Protein AF-A0A084SFR0-F1 (afdb_monomer_lite)

Organism: NCBI:txid1406225

Secondary structure (DSSP, 8-state):
-EEEEEEEEEEEETTEEEEEEEEEEEEE--SSS-B-EEEEEEE-TT--EEE-SEEE-SS-B-TT-EEEEEEEEEEEGGGSSEEEEEEEEESS-SS--EEEEEEEE-

pLDDT: mean 91.6, std 6.29, range [61.44, 97.5]

Foldseek 3Di:
DKDKDKAFDPDDDPNFGKIKMKMKDKDFAQDQAFWFWPFKWKAAPVRDTWTFPDKGDPDTAHHRGIGIIMTMTMDGPVRQFAWTKMWTDTPPDDPDIDIHTGRGDD

Sequence (106 aa):
TALSYRSDTTRVEGGRKVVRLMVTQQLQNNGSTPWTAGGAVLVGPKGEEWKALGVWTQEPIAPGKERGVGMEVEMPEEAARGTFTLKLWSQEEKGGAEFFDGVSFP

Radius of gyration: 14.22 Å; chains: 1; bounding box: 32×29×43 Å

Structure (mmCIF, N/CA/C/O backbone):
data_AF-A0A084SFR0-F1
#
_entry.id   AF-A0A084SFR0-F1
#
loop_
_atom_site.group_PDB
_atom_site.id
_atom_site.type_symbol
_atom_site.label_atom_id
_atom_site.label_alt_id
_atom_site.label_comp_id
_atom_site.label_asym_id
_atom_site.label_entity_id
_atom_site.label_seq_id
_atom_site.pdbx_PDB_ins_code
_atom_site.Cartn_x
_atom_site.Cartn_y
_atom_site.Cartn_z
_atom_site.occupancy
_atom_site.B_iso_or_equiv
_atom_site.auth_seq_id
_atom_site.auth_comp_id
_atom_site.auth_asym_id
_atom_site.auth_atom_id
_atom_site.pdbx_PDB_model_num
ATOM 1 N N . THR A 1 1 ? 0.022 -7.312 8.808 1.00 84.19 1 THR A N 1
ATOM 2 C CA . THR A 1 1 ? 0.698 -8.164 7.800 1.00 84.19 1 THR A CA 1
ATOM 3 C C . THR A 1 1 ? 0.303 -7.729 6.407 1.00 84.19 1 THR A C 1
ATOM 5 O O . THR A 1 1 ? -0.854 -7.354 6.227 1.00 84.19 1 THR A O 1
ATOM 8 N N . ALA A 1 2 ? 1.229 -7.790 5.447 1.00 87.06 2 ALA A N 1
ATOM 9 C CA . ALA A 1 2 ? 0.971 -7.486 4.041 1.00 87.06 2 ALA A CA 1
ATOM 10 C C . ALA A 1 2 ? 0.763 -8.762 3.206 1.00 87.06 2 ALA A C 1
ATOM 12 O O . ALA A 1 2 ? 1.452 -9.760 3.409 1.00 87.06 2 ALA A O 1
ATOM 13 N N . LEU A 1 3 ? -0.158 -8.701 2.245 1.00 88.88 3 LEU A N 1
ATOM 14 C CA . LEU A 1 3 ? -0.260 -9.624 1.114 1.00 88.88 3 LEU A CA 1
ATOM 15 C C . LEU A 1 3 ? 0.080 -8.858 -0.162 1.00 88.88 3 LEU A C 1
ATOM 17 O O . LEU A 1 3 ? -0.441 -7.762 -0.369 1.00 88.88 3 LEU A O 1
ATOM 21 N N . SER A 1 4 ? 0.926 -9.427 -1.012 1.00 85.94 4 SER A N 1
ATOM 22 C CA . SER A 1 4 ? 1.409 -8.800 -2.241 1.00 85.94 4 SER A CA 1
ATOM 23 C C . SER A 1 4 ? 1.142 -9.687 -3.456 1.00 85.94 4 SER A C 1
ATOM 25 O O . SER A 1 4 ? 1.260 -10.912 -3.403 1.00 85.94 4 SER A O 1
ATOM 27 N N . TYR A 1 5 ? 0.768 -9.060 -4.567 1.00 84.50 5 TYR A N 1
ATOM 28 C CA . TYR A 1 5 ? 0.497 -9.726 -5.837 1.00 84.50 5 TYR A CA 1
ATOM 29 C C . TYR A 1 5 ? 1.042 -8.901 -7.003 1.00 84.50 5 TYR A C 1
ATOM 31 O O . TYR A 1 5 ? 0.995 -7.672 -6.979 1.00 84.50 5 TYR A O 1
ATOM 39 N N . ARG A 1 6 ? 1.530 -9.582 -8.043 1.00 86.94 6 ARG A N 1
ATOM 40 C CA . ARG A 1 6 ? 1.935 -8.973 -9.313 1.00 86.94 6 ARG A CA 1
ATOM 41 C C . ARG A 1 6 ? 1.103 -9.555 -10.448 1.00 86.94 6 ARG A C 1
ATOM 43 O O . ARG A 1 6 ? 1.050 -10.771 -10.601 1.00 86.94 6 ARG A O 1
ATOM 50 N N . SER A 1 7 ? 0.551 -8.678 -11.278 1.00 87.44 7 SER A N 1
ATOM 51 C CA . SER A 1 7 ? -0.076 -9.010 -12.555 1.00 87.44 7 SER A CA 1
ATOM 52 C C . SER A 1 7 ? 0.725 -8.441 -13.713 1.00 87.44 7 SER A C 1
ATOM 54 O O . SER A 1 7 ? 1.166 -7.289 -13.671 1.00 87.44 7 SER A O 1
ATOM 56 N N . ASP A 1 8 ? 0.816 -9.210 -14.792 1.00 86.50 8 ASP A N 1
ATOM 57 C CA . ASP A 1 8 ? 1.197 -8.660 -16.086 1.00 86.50 8 ASP A CA 1
ATOM 58 C C . ASP A 1 8 ? 0.131 -7.685 -16.593 1.00 86.50 8 ASP A C 1
ATOM 60 O O . ASP A 1 8 ? -1.061 -7.817 -16.295 1.00 86.50 8 ASP A O 1
ATOM 64 N N . THR A 1 9 ? 0.576 -6.707 -17.378 1.00 79.56 9 THR A N 1
ATOM 65 C CA . THR A 1 9 ? -0.295 -5.825 -18.155 1.00 79.56 9 THR A CA 1
ATOM 66 C C . THR A 1 9 ? 0.146 -5.851 -19.616 1.00 79.56 9 THR A C 1
ATOM 68 O O . THR A 1 9 ? 1.284 -6.202 -19.926 1.00 79.56 9 THR A O 1
ATOM 71 N N . THR A 1 10 ? -0.734 -5.450 -20.533 1.00 84.00 10 THR A N 1
ATOM 72 C CA . THR A 1 10 ? -0.372 -5.238 -21.945 1.00 84.00 10 THR A CA 1
ATOM 73 C C . THR A 1 10 ? 0.285 -3.873 -22.186 1.00 84.00 10 THR A C 1
ATOM 75 O O . THR A 1 10 ? 0.558 -3.517 -23.331 1.00 84.00 10 THR A O 1
ATOM 78 N N . ARG A 1 11 ? 0.494 -3.069 -21.133 1.00 83.69 11 ARG A N 1
ATOM 79 C CA . ARG A 1 11 ? 0.969 -1.688 -21.228 1.00 83.69 11 ARG A CA 1
ATOM 80 C C . ARG A 1 11 ? 2.492 -1.646 -21.354 1.00 83.69 11 ARG A C 1
ATOM 82 O O . ARG A 1 11 ? 3.221 -2.348 -20.654 1.00 83.69 11 ARG A O 1
ATOM 89 N N . VAL A 1 12 ? 2.960 -0.765 -22.235 1.00 85.31 12 VAL A N 1
ATOM 90 C CA . VAL A 1 12 ? 4.378 -0.460 -22.444 1.00 85.31 12 VAL A CA 1
ATOM 91 C C . VAL A 1 12 ? 4.562 1.050 -22.322 1.00 85.31 12 VAL A C 1
ATOM 93 O O . VAL A 1 12 ? 3.827 1.813 -22.945 1.00 85.31 12 VAL A O 1
ATOM 96 N N . GLU A 1 13 ? 5.539 1.488 -21.533 1.00 83.94 13 GLU A N 1
ATOM 97 C CA . GLU A 1 13 ? 5.863 2.902 -21.324 1.00 83.94 13 GLU A CA 1
ATOM 98 C C . GLU A 1 13 ? 7.356 3.131 -21.577 1.00 83.94 13 GLU A C 1
ATOM 100 O O . GLU A 1 13 ? 8.200 2.416 -21.043 1.00 83.94 13 GLU A O 1
ATOM 105 N N . GLY A 1 14 ? 7.703 4.074 -22.460 1.00 84.06 14 GLY A N 1
ATOM 106 C CA . GLY A 1 14 ? 9.104 4.328 -22.828 1.00 84.06 14 GLY A CA 1
ATOM 107 C C . GLY A 1 14 ? 9.838 3.101 -23.396 1.00 84.06 14 GLY A C 1
ATOM 108 O O . GLY A 1 14 ? 11.046 2.972 -23.216 1.00 84.06 14 GLY A O 1
ATOM 109 N N . GLY A 1 15 ? 9.108 2.173 -24.030 1.00 87.75 15 GLY A N 1
ATOM 110 C CA . GLY A 1 15 ? 9.645 0.902 -24.533 1.00 87.75 15 GLY A CA 1
ATOM 111 C C . GLY A 1 15 ? 9.807 -0.195 -23.474 1.00 87.75 15 GLY A C 1
ATOM 112 O O . GLY A 1 15 ? 10.346 -1.253 -23.784 1.00 87.75 15 GLY A O 1
ATOM 113 N N . ARG A 1 16 ? 9.345 0.029 -22.239 1.00 88.00 16 ARG A N 1
ATOM 114 C CA . ARG A 1 16 ? 9.463 -0.916 -21.121 1.00 88.00 16 ARG A CA 1
ATOM 115 C C . ARG A 1 16 ? 8.113 -1.506 -20.759 1.00 88.00 16 ARG A C 1
ATOM 117 O O . ARG A 1 16 ? 7.113 -0.790 -20.725 1.00 88.00 16 ARG A O 1
ATOM 124 N N . LYS A 1 17 ? 8.089 -2.806 -20.473 1.00 92.31 17 LYS A N 1
ATOM 125 C CA . LYS A 1 17 ? 6.888 -3.486 -19.987 1.00 92.31 17 LYS A CA 1
ATOM 126 C C . LYS A 1 17 ? 6.525 -2.950 -18.604 1.00 92.31 17 LYS A C 1
ATOM 128 O O . LYS A 1 17 ? 7.380 -2.844 -17.727 1.00 92.31 17 LYS A O 1
ATOM 133 N N . VAL A 1 18 ? 5.250 -2.630 -18.426 1.00 93.69 18 VAL A N 1
ATOM 134 C CA . VAL A 1 18 ? 4.688 -2.199 -17.147 1.00 93.69 18 VAL A CA 1
ATOM 135 C C . VAL A 1 18 ? 3.942 -3.372 -16.525 1.00 93.69 18 VAL A C 1
ATOM 137 O O . VAL A 1 18 ? 3.219 -4.105 -17.204 1.00 93.69 18 VAL A O 1
ATOM 140 N N . VAL A 1 19 ? 4.104 -3.550 -15.222 1.00 94.56 19 VAL A N 1
ATOM 141 C CA . VAL A 1 19 ? 3.336 -4.519 -14.437 1.00 94.56 19 VAL A CA 1
ATOM 142 C C . VAL A 1 19 ? 2.497 -3.792 -13.403 1.00 94.56 19 VAL A C 1
ATOM 144 O O . VAL A 1 19 ? 2.821 -2.673 -12.996 1.00 94.56 19 VAL A O 1
ATOM 147 N N . ARG A 1 20 ? 1.418 -4.442 -12.972 1.00 94.69 20 ARG A N 1
ATOM 148 C CA . ARG A 1 20 ? 0.561 -3.945 -11.903 1.00 94.69 20 ARG A CA 1
ATOM 149 C C . ARG A 1 20 ? 0.839 -4.722 -10.630 1.00 94.69 20 ARG A C 1
ATOM 151 O O . ARG A 1 20 ? 0.787 -5.951 -10.624 1.00 94.69 20 ARG A O 1
ATOM 158 N N . LEU A 1 21 ? 1.123 -3.999 -9.559 1.00 94.81 21 LEU A N 1
ATOM 159 C CA . LEU A 1 21 ? 1.299 -4.543 -8.224 1.00 94.81 21 LEU A CA 1
ATOM 160 C C . LEU A 1 21 ? 0.084 -4.208 -7.372 1.00 94.81 21 LEU A C 1
ATOM 162 O O . LEU A 1 21 ? -0.441 -3.097 -7.439 1.00 94.81 21 LEU A O 1
ATOM 166 N N . MET A 1 22 ? -0.327 -5.167 -6.552 1.00 94.94 22 MET A N 1
ATOM 167 C CA . MET A 1 22 ? -1.363 -4.988 -5.547 1.00 94.94 22 MET A CA 1
ATOM 168 C C . MET A 1 22 ? -0.806 -5.347 -4.174 1.00 94.94 22 MET A C 1
ATOM 170 O O . MET A 1 22 ? -0.154 -6.381 -4.013 1.00 94.94 22 MET A O 1
ATOM 174 N N . VAL A 1 23 ? -1.085 -4.498 -3.187 1.00 95.75 23 VAL A N 1
ATOM 175 C CA . VAL A 1 23 ? -0.756 -4.737 -1.779 1.00 95.75 23 VAL A CA 1
ATOM 176 C C . VAL A 1 23 ? -2.032 -4.654 -0.963 1.00 95.75 23 VAL A C 1
ATOM 178 O O . VAL A 1 23 ? -2.815 -3.725 -1.131 1.00 95.75 23 VAL A O 1
ATOM 181 N N . THR A 1 24 ? -2.238 -5.615 -0.068 1.00 95.94 24 THR A N 1
ATOM 182 C CA . THR A 1 24 ? -3.245 -5.532 0.992 1.00 95.94 24 THR A CA 1
ATOM 183 C C . THR A 1 24 ? -2.544 -5.550 2.339 1.00 95.94 24 THR A C 1
ATOM 185 O O . THR A 1 24 ? -1.962 -6.564 2.716 1.00 95.94 24 THR A O 1
ATOM 188 N N . GLN A 1 25 ? -2.607 -4.443 3.070 1.00 95.94 25 GLN A N 1
ATOM 189 C CA . GLN A 1 25 ? -2.022 -4.307 4.400 1.00 95.94 25 GLN A CA 1
ATOM 190 C C . GLN A 1 25 ? -3.117 -4.397 5.461 1.00 95.94 25 GLN A C 1
ATOM 192 O O . GLN A 1 25 ? -4.051 -3.601 5.449 1.00 95.94 25 GLN A O 1
ATOM 197 N N . GLN A 1 26 ? -3.001 -5.336 6.400 1.00 95.25 26 GLN A N 1
ATOM 198 C CA . GLN A 1 26 ? -3.852 -5.330 7.595 1.00 95.25 26 GLN A CA 1
ATOM 199 C C . GLN A 1 26 ? -3.449 -4.171 8.508 1.00 95.25 26 GLN A C 1
ATOM 201 O O . GLN A 1 26 ? -2.276 -4.058 8.879 1.00 95.25 26 GLN A O 1
ATOM 206 N N . LEU A 1 27 ? -4.417 -3.322 8.839 1.00 94.19 27 LEU A N 1
ATOM 207 C CA . LEU A 1 27 ? -4.251 -2.136 9.664 1.00 94.19 27 LEU A CA 1
ATOM 208 C C . LEU A 1 27 ? -5.236 -2.179 10.831 1.00 94.19 27 LEU A C 1
ATOM 210 O O . LEU A 1 27 ? -6.447 -2.263 10.618 1.00 94.19 27 LEU A O 1
ATOM 214 N N . GLN A 1 28 ? -4.716 -2.076 12.053 1.00 94.88 28 GLN A N 1
ATOM 215 C CA . GLN A 1 28 ? -5.520 -1.844 13.247 1.00 94.88 28 GLN A CA 1
ATOM 216 C C . GLN A 1 28 ? -5.598 -0.345 13.532 1.00 94.88 28 GLN A C 1
ATOM 218 O O . GLN A 1 28 ? -4.573 0.322 13.662 1.00 94.88 28 GLN A O 1
ATOM 223 N N . ASN A 1 29 ? -6.814 0.186 13.650 1.00 94.56 29 ASN A N 1
ATOM 224 C CA . ASN A 1 29 ? -7.008 1.579 14.027 1.00 94.56 29 ASN A CA 1
ATOM 225 C C . ASN A 1 29 ? -6.872 1.740 15.548 1.00 94.56 29 ASN A C 1
ATOM 227 O O . ASN A 1 29 ? -7.791 1.414 16.298 1.00 94.56 29 ASN A O 1
ATOM 231 N N . ASN A 1 30 ? -5.734 2.275 15.989 1.00 93.00 30 ASN A N 1
ATOM 232 C CA . ASN A 1 30 ? -5.460 2.585 17.396 1.00 93.00 30 ASN A CA 1
ATOM 233 C C . ASN A 1 30 ? -5.875 4.014 17.802 1.00 93.00 30 ASN A C 1
ATOM 235 O O . ASN A 1 30 ? -5.657 4.417 18.943 1.00 93.00 30 ASN A O 1
ATOM 239 N N . GLY A 1 31 ? -6.450 4.787 16.876 1.00 91.50 31 GLY A N 1
ATOM 240 C CA . GLY A 1 31 ? -6.955 6.135 17.115 1.00 91.50 31 GLY A CA 1
ATOM 241 C C . GLY A 1 31 ? -8.352 6.162 17.742 1.00 91.50 31 GLY A C 1
ATOM 242 O O . GLY A 1 31 ? -8.946 5.133 18.063 1.00 91.50 31 GLY A O 1
ATOM 243 N N . SER A 1 32 ? -8.893 7.370 17.908 1.00 93.31 32 SER A N 1
ATOM 244 C CA . SER A 1 32 ? -10.208 7.621 18.522 1.00 93.31 32 SER A CA 1
ATOM 245 C C . SER A 1 32 ? -11.331 7.907 17.518 1.00 93.31 32 SER A C 1
ATOM 247 O O . SER A 1 32 ? -12.500 7.941 17.902 1.00 93.31 32 SER A O 1
ATOM 249 N N . THR A 1 33 ? -11.008 8.078 16.236 1.00 93.75 33 THR A N 1
ATOM 250 C CA . THR A 1 33 ? -11.966 8.308 15.144 1.00 93.75 33 THR A CA 1
ATOM 251 C C . THR A 1 33 ? -11.868 7.202 14.099 1.00 93.75 33 THR A C 1
ATOM 253 O O . THR A 1 33 ? -10.825 6.553 14.007 1.00 93.75 33 THR A O 1
ATOM 256 N N . PRO A 1 34 ? -12.915 6.966 13.288 1.00 94.75 34 PRO A N 1
ATOM 257 C CA . PRO A 1 34 ? -12.794 6.107 12.117 1.00 94.75 34 PRO A CA 1
ATOM 258 C C . PRO A 1 34 ? -11.634 6.547 11.213 1.00 94.75 34 PRO A C 1
ATOM 260 O O . PRO A 1 34 ? -11.378 7.742 11.076 1.00 94.75 34 PRO A O 1
ATOM 263 N N . TRP A 1 35 ? -10.940 5.576 10.625 1.00 94.38 35 TRP A N 1
ATOM 264 C CA . TRP A 1 35 ? -9.788 5.793 9.751 1.00 94.38 35 TRP A CA 1
ATOM 265 C C . TRP A 1 35 ? -10.140 5.403 8.318 1.00 94.38 35 TRP A C 1
ATOM 267 O O . TRP A 1 35 ? -10.588 4.275 8.078 1.00 94.38 35 TRP A O 1
ATOM 277 N N . THR A 1 36 ? -9.915 6.303 7.365 1.00 94.00 36 THR A N 1
ATOM 278 C CA . THR A 1 36 ? -10.161 6.054 5.941 1.00 94.00 36 THR A CA 1
ATOM 279 C C . THR A 1 36 ? -8.874 6.243 5.157 1.00 94.00 36 THR A C 1
ATOM 281 O O . THR A 1 36 ? -8.169 7.229 5.354 1.00 94.00 36 THR A O 1
ATOM 284 N N . ALA A 1 37 ? -8.566 5.335 4.228 1.00 94.00 37 ALA A N 1
ATOM 285 C CA . ALA A 1 37 ? -7.378 5.480 3.392 1.00 94.00 37 ALA A CA 1
ATOM 286 C C . ALA A 1 37 ? -7.468 6.751 2.527 1.00 94.00 37 ALA A C 1
ATOM 288 O O . ALA A 1 37 ? -8.425 6.936 1.771 1.00 94.00 37 ALA A O 1
ATOM 289 N N . GLY A 1 3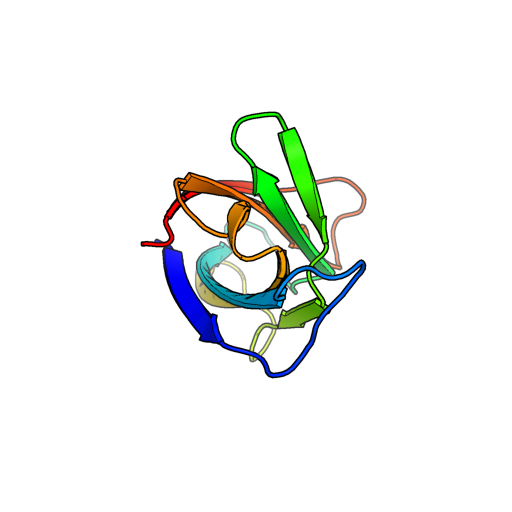8 ? -6.467 7.626 2.640 1.00 93.38 38 GLY A N 1
ATOM 290 C CA . GLY A 1 38 ? -6.345 8.860 1.859 1.00 93.38 38 GLY A CA 1
ATOM 291 C C . GLY A 1 38 ? -5.357 8.757 0.703 1.00 93.38 38 GLY A C 1
ATOM 292 O O . GLY A 1 38 ? -5.518 9.430 -0.314 1.00 93.38 38 GLY A O 1
ATOM 293 N N . GLY A 1 39 ? -4.352 7.893 0.821 1.00 94.56 39 GLY A N 1
ATOM 294 C CA . GLY A 1 39 ? -3.421 7.602 -0.260 1.00 94.56 39 GLY A CA 1
ATOM 295 C C . GLY A 1 39 ? -2.306 6.657 0.163 1.00 94.56 39 GLY A C 1
ATOM 296 O O . GLY A 1 39 ? -2.183 6.301 1.337 1.00 94.56 39 GLY A O 1
ATOM 297 N N . ALA A 1 40 ? -1.522 6.228 -0.826 1.00 96.50 40 ALA A N 1
ATOM 298 C CA . ALA A 1 40 ? -0.373 5.364 -0.620 1.00 96.50 40 ALA A CA 1
ATOM 299 C C . ALA A 1 40 ? 0.752 5.655 -1.613 1.00 96.50 40 ALA A C 1
ATOM 301 O O . ALA A 1 40 ? 0.520 6.105 -2.743 1.00 96.50 40 ALA A O 1
ATOM 302 N N . VAL A 1 41 ? 1.964 5.317 -1.189 1.00 97.00 41 VAL A N 1
ATOM 303 C CA . VAL A 1 41 ? 3.157 5.209 -2.026 1.00 97.00 41 VAL A CA 1
ATOM 304 C C . VAL A 1 41 ? 3.853 3.897 -1.693 1.00 97.00 41 VAL A C 1
ATOM 306 O O . VAL A 1 41 ? 3.980 3.539 -0.521 1.00 97.00 41 VAL A O 1
ATOM 309 N N . LEU A 1 42 ? 4.334 3.202 -2.720 1.00 97.38 42 LEU A N 1
ATOM 310 C CA . LEU A 1 42 ? 5.289 2.119 -2.546 1.00 97.38 42 LEU A CA 1
ATOM 311 C C . LEU A 1 42 ? 6.702 2.688 -2.699 1.00 97.38 42 LEU A C 1
ATOM 313 O O . LEU A 1 42 ? 7.001 3.321 -3.711 1.00 97.38 42 LEU A O 1
ATOM 317 N N . VAL A 1 43 ? 7.541 2.495 -1.684 1.00 97.44 43 VAL A N 1
ATOM 318 C CA . VAL A 1 43 ? 8.901 3.033 -1.613 1.00 97.44 43 VAL A CA 1
ATOM 319 C C . VAL A 1 43 ? 9.900 1.908 -1.865 1.00 97.44 43 VAL A C 1
ATOM 321 O O . VAL A 1 43 ? 9.890 0.888 -1.175 1.00 97.44 43 VAL A O 1
ATOM 324 N N . GLY A 1 44 ? 10.741 2.084 -2.879 1.00 95.50 44 GLY A N 1
ATOM 325 C CA . GLY A 1 44 ? 11.809 1.165 -3.243 1.00 95.50 44 GLY A CA 1
ATOM 326 C C . GLY A 1 44 ? 13.016 1.246 -2.308 1.00 95.50 44 GLY A C 1
ATOM 327 O O . GLY A 1 44 ? 13.162 2.196 -1.535 1.00 95.50 44 GLY A O 1
ATOM 328 N N . PRO A 1 45 ? 13.940 0.278 -2.401 1.00 91.38 45 PRO A N 1
ATOM 329 C CA . PRO A 1 45 ? 15.108 0.199 -1.527 1.00 91.38 45 PRO A CA 1
ATOM 330 C C . PRO A 1 45 ? 16.093 1.368 -1.688 1.00 91.38 45 PRO A C 1
ATOM 332 O O . PRO A 1 45 ? 16.927 1.566 -0.807 1.00 91.38 45 PRO A O 1
ATOM 335 N N . LYS A 1 46 ? 16.030 2.144 -2.783 1.00 91.50 46 LYS A N 1
ATOM 336 C CA . LYS A 1 46 ? 16.843 3.362 -2.958 1.00 91.50 46 LYS A CA 1
ATOM 337 C C . LYS A 1 46 ? 16.032 4.641 -2.728 1.00 91.50 46 LYS A C 1
ATOM 339 O O . LYS A 1 46 ? 16.512 5.727 -3.047 1.00 91.50 46 LYS A O 1
ATOM 344 N N . GLY A 1 47 ? 14.825 4.519 -2.173 1.00 93.19 47 GLY A N 1
ATOM 345 C CA . GLY A 1 47 ? 13.921 5.635 -1.909 1.00 93.19 47 GLY A CA 1
ATOM 346 C C . GLY A 1 47 ? 13.083 6.063 -3.114 1.00 93.19 47 GLY A C 1
ATOM 347 O O . GLY A 1 47 ? 12.478 7.130 -3.068 1.00 93.19 47 GLY A O 1
ATOM 348 N N . GLU A 1 48 ? 13.042 5.275 -4.194 1.00 94.94 48 GLU A N 1
ATOM 349 C CA . GLU A 1 48 ? 12.145 5.554 -5.315 1.00 94.94 48 GLU A CA 1
ATOM 350 C C . GLU A 1 48 ? 10.685 5.450 -4.865 1.00 94.94 48 GLU A C 1
ATOM 352 O O . GLU A 1 48 ? 10.308 4.489 -4.202 1.00 94.94 48 GLU A O 1
ATOM 357 N N . GLU A 1 49 ? 9.851 6.416 -5.239 1.00 96.12 49 GLU A N 1
ATOM 358 C CA . GLU A 1 49 ? 8.443 6.440 -4.849 1.00 96.12 49 GLU A CA 1
ATOM 359 C C . GLU A 1 49 ? 7.540 6.167 -6.056 1.00 96.12 49 GLU A C 1
ATOM 361 O O . GLU A 1 49 ? 7.555 6.910 -7.040 1.00 96.12 49 GLU A O 1
ATOM 366 N N . TRP A 1 50 ? 6.692 5.141 -5.956 1.00 96.56 50 TRP A N 1
ATOM 367 C CA . TRP A 1 50 ? 5.601 4.910 -6.901 1.00 96.56 50 TRP A CA 1
ATOM 368 C C . TRP A 1 50 ? 4.260 5.183 -6.236 1.00 96.56 50 TRP A C 1
ATOM 370 O O . TRP A 1 50 ? 3.832 4.481 -5.315 1.00 96.56 50 TRP A O 1
ATOM 380 N N . LYS A 1 51 ? 3.585 6.227 -6.716 1.00 96.31 51 LYS A N 1
ATOM 381 C CA . LYS A 1 51 ? 2.268 6.620 -6.222 1.00 96.31 51 LYS A CA 1
ATOM 382 C C . LYS A 1 51 ? 1.220 5.587 -6.621 1.00 96.31 51 LYS A C 1
ATOM 384 O O . LYS A 1 51 ? 1.162 5.175 -7.778 1.00 96.31 51 LYS A O 1
ATOM 389 N N . ALA A 1 52 ? 0.362 5.221 -5.674 1.00 95.75 52 ALA A N 1
ATOM 390 C CA . ALA A 1 52 ? -0.749 4.331 -5.957 1.00 95.75 52 ALA A CA 1
ATOM 391 C C . ALA A 1 52 ? -1.704 4.934 -7.006 1.00 95.75 52 ALA A C 1
ATOM 393 O O . ALA A 1 52 ? -2.034 6.122 -6.959 1.00 95.75 52 ALA A O 1
ATOM 394 N N . LEU A 1 53 ? -2.178 4.090 -7.924 1.00 94.31 53 LEU A N 1
ATOM 395 C CA . LEU A 1 53 ? -3.279 4.389 -8.844 1.00 94.31 53 LEU A CA 1
ATOM 396 C C . LEU A 1 53 ? -4.596 4.566 -8.082 1.00 94.31 53 LEU A C 1
ATOM 398 O O . LEU A 1 53 ? -5.439 5.374 -8.460 1.00 94.31 53 LEU A O 1
ATOM 402 N N . GLY A 1 54 ? -4.748 3.815 -6.993 1.00 92.25 54 GLY A N 1
ATOM 403 C CA . GLY A 1 54 ? -5.874 3.897 -6.082 1.00 92.25 54 GLY A CA 1
ATOM 404 C C . GLY A 1 54 ? -5.541 3.239 -4.751 1.00 92.25 54 GLY A C 1
ATOM 405 O O . 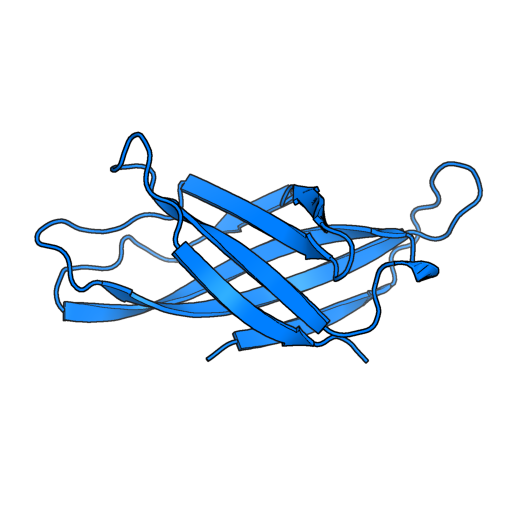GLY A 1 54 ? -4.714 2.327 -4.682 1.00 92.25 54 GLY A O 1
ATOM 406 N N . VAL A 1 55 ? -6.205 3.717 -3.704 1.00 94.38 55 VAL A N 1
ATOM 407 C CA . VAL A 1 55 ? -6.246 3.079 -2.389 1.00 94.38 55 VAL A CA 1
ATOM 408 C C . VAL A 1 55 ? -7.694 2.863 -2.007 1.00 94.38 55 VAL A C 1
ATOM 410 O O . VAL A 1 55 ? -8.546 3.694 -2.326 1.00 94.38 55 VAL A O 1
ATOM 413 N N . TRP A 1 56 ? -7.988 1.758 -1.3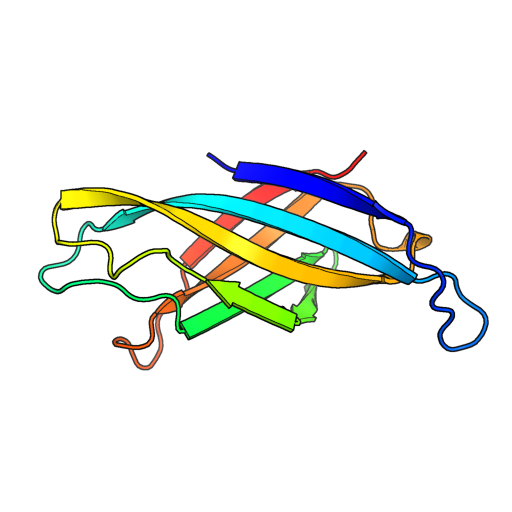38 1.00 90.50 56 TRP A N 1
ATOM 414 C CA . TRP A 1 56 ? -9.349 1.479 -0.915 1.00 90.50 56 TRP A CA 1
ATOM 415 C C . TRP A 1 56 ? -9.409 0.713 0.397 1.00 90.50 56 TRP A C 1
ATOM 417 O O . TRP A 1 56 ? -8.596 -0.160 0.708 1.00 90.50 56 TRP A O 1
ATOM 427 N N . THR A 1 57 ? -10.455 1.031 1.143 1.00 87.31 57 THR A N 1
ATOM 428 C CA . THR A 1 57 ? -10.976 0.281 2.279 1.00 87.31 57 THR A CA 1
ATOM 429 C C . THR A 1 57 ? -12.451 0.024 1.996 1.00 87.31 57 THR A C 1
ATOM 431 O O . THR A 1 57 ? -13.123 0.883 1.432 1.00 87.31 57 THR A O 1
ATOM 434 N N . GLN A 1 58 ? -12.975 -1.154 2.351 1.00 85.94 58 GLN A N 1
ATOM 435 C CA . GLN A 1 58 ? -14.400 -1.455 2.119 1.00 85.94 58 GLN A CA 1
ATOM 436 C C . GLN A 1 58 ? -15.324 -0.455 2.831 1.00 85.94 58 GLN A C 1
ATOM 438 O O . GLN A 1 58 ? -16.384 -0.106 2.329 1.00 85.94 58 GLN A O 1
ATOM 443 N N . GLU A 1 59 ? -14.898 0.000 4.006 1.00 92.38 59 GLU A N 1
ATOM 444 C CA . GLU A 1 59 ? -15.571 0.990 4.844 1.00 92.38 59 GLU A CA 1
ATOM 445 C C . GLU A 1 59 ? -14.524 1.532 5.840 1.00 92.38 59 GLU A C 1
ATOM 447 O O . GLU A 1 59 ? -13.511 0.842 6.055 1.00 92.38 59 GLU A O 1
ATOM 452 N N . PRO A 1 60 ? -14.721 2.725 6.432 1.00 94.81 60 PRO A N 1
ATOM 453 C CA . PRO A 1 60 ? -13.807 3.274 7.432 1.00 94.81 60 PRO A CA 1
ATOM 454 C C . PRO A 1 60 ? -13.523 2.286 8.571 1.00 94.81 60 PRO A C 1
ATOM 456 O O . PRO A 1 60 ? -14.414 1.588 9.056 1.00 94.81 60 PRO A O 1
ATOM 459 N N . ILE A 1 61 ? -12.274 2.224 9.024 1.00 95.81 61 ILE A N 1
ATOM 460 C CA . ILE A 1 61 ? -11.866 1.332 10.111 1.00 95.81 61 ILE A CA 1
ATOM 461 C C . ILE A 1 61 ? -12.225 2.012 11.429 1.00 95.81 61 ILE A C 1
ATOM 463 O O . ILE A 1 61 ? -11.608 3.006 11.797 1.00 95.81 61 ILE A O 1
ATOM 467 N N . ALA A 1 62 ? -13.227 1.508 12.146 1.00 96.50 62 ALA A N 1
ATOM 468 C CA . ALA A 1 62 ? -13.598 2.047 13.455 1.00 96.50 62 ALA A CA 1
ATOM 469 C C . ALA A 1 62 ? -12.467 1.872 14.499 1.00 96.50 62 ALA A C 1
ATOM 471 O O . ALA A 1 62 ? -11.675 0.933 14.377 1.00 96.50 62 ALA A O 1
ATOM 472 N N . PRO A 1 63 ? -12.407 2.717 15.548 1.00 96.38 63 PRO A N 1
ATOM 473 C CA . PRO A 1 63 ? -11.460 2.562 16.654 1.00 96.38 63 PRO A CA 1
ATOM 474 C C . PRO A 1 63 ? -11.414 1.137 17.223 1.00 96.38 63 PRO A C 1
ATOM 476 O O . PRO A 1 63 ? -12.449 0.511 17.466 1.00 96.38 63 PRO A O 1
ATOM 479 N N . GLY A 1 64 ? -10.205 0.612 17.416 1.00 96.38 64 GLY A N 1
ATOM 480 C CA . GLY A 1 64 ? -9.933 -0.734 17.924 1.00 96.38 64 GLY A CA 1
ATOM 481 C C . GLY A 1 64 ? -10.199 -1.873 16.933 1.00 96.38 64 GLY A C 1
ATOM 482 O O . GLY A 1 64 ? -9.986 -3.035 17.283 1.00 96.38 64 GLY A O 1
ATOM 483 N N . LYS A 1 65 ? -10.670 -1.585 15.713 1.00 97.00 65 LYS A N 1
ATOM 484 C CA . LYS A 1 65 ? -10.898 -2.596 14.670 1.00 97.00 65 LYS A CA 1
ATOM 485 C C . LYS A 1 65 ? -9.687 -2.740 13.758 1.00 97.00 65 LYS A C 1
ATOM 487 O O . LYS A 1 65 ? -8.932 -1.794 13.554 1.00 97.00 65 LYS A O 1
ATOM 492 N N . GLU A 1 66 ? -9.546 -3.933 13.191 1.00 95.38 66 GLU A N 1
ATOM 493 C CA . GLU A 1 66 ? -8.557 -4.255 12.164 1.00 95.38 66 GLU A CA 1
ATOM 494 C C . GLU A 1 66 ? -9.244 -4.484 10.814 1.00 95.38 66 GLU A C 1
ATOM 496 O O . GLU A 1 66 ? -10.360 -5.017 10.756 1.00 95.38 66 GLU A O 1
ATOM 501 N N . ARG A 1 67 ? -8.593 -4.057 9.727 1.00 95.19 67 ARG A N 1
ATOM 502 C CA . ARG A 1 67 ? -9.046 -4.306 8.356 1.00 95.19 67 ARG A CA 1
ATOM 503 C C . ARG A 1 67 ? -7.906 -4.258 7.346 1.00 95.19 67 ARG A C 1
ATOM 505 O O . ARG A 1 67 ? -6.930 -3.539 7.532 1.00 95.19 67 ARG A O 1
ATOM 512 N N . GLY A 1 68 ? -8.095 -4.947 6.222 1.00 94.81 68 GLY A N 1
ATOM 513 C CA . GLY A 1 68 ? -7.236 -4.821 5.050 1.00 94.81 68 GLY A CA 1
ATOM 514 C C . GLY A 1 68 ? -7.443 -3.497 4.309 1.00 94.81 68 GLY A C 1
ATOM 515 O O . GLY A 1 68 ? -8.564 -3.160 3.926 1.00 94.81 68 GLY A O 1
ATOM 516 N N . VAL A 1 69 ? -6.347 -2.786 4.066 1.00 95.88 69 VAL A N 1
ATOM 517 C CA . VAL A 1 69 ? -6.255 -1.621 3.182 1.00 95.88 69 VAL A CA 1
ATOM 518 C C . VAL A 1 69 ? -5.576 -2.059 1.890 1.00 95.88 69 VAL A C 1
ATOM 520 O O . VAL A 1 69 ? -4.447 -2.551 1.923 1.00 95.88 69 VAL A O 1
ATOM 523 N N . GLY A 1 70 ? -6.279 -1.919 0.768 1.00 95.56 70 GLY A N 1
ATOM 524 C CA . GLY A 1 70 ? -5.782 -2.270 -0.558 1.00 95.56 70 GLY A CA 1
ATOM 525 C C . GLY A 1 70 ? -5.160 -1.072 -1.267 1.00 95.56 70 GLY A C 1
ATOM 526 O O . GLY A 1 70 ? -5.640 0.054 -1.128 1.00 95.56 70 GLY A O 1
ATOM 527 N N . MET A 1 71 ? -4.117 -1.316 -2.054 1.00 96.12 71 MET A N 1
ATOM 528 C CA . MET A 1 71 ? -3.594 -0.345 -3.008 1.00 96.12 71 MET A CA 1
ATOM 529 C C . MET A 1 71 ? -3.105 -1.022 -4.287 1.00 96.12 71 MET A C 1
ATOM 531 O O . MET A 1 71 ? -2.622 -2.156 -4.259 1.00 96.12 71 MET A O 1
ATOM 535 N N . GLU A 1 72 ? -3.186 -0.291 -5.394 1.00 95.69 72 GLU A N 1
ATOM 536 C CA . GLU A 1 72 ? -2.657 -0.690 -6.699 1.00 95.69 72 GLU A CA 1
ATOM 537 C C . GLU A 1 72 ? -1.620 0.308 -7.194 1.00 95.69 72 GLU A C 1
ATOM 539 O O . GLU A 1 72 ? -1.790 1.515 -7.032 1.00 95.69 72 GLU A O 1
ATOM 544 N N . VAL A 1 73 ? -0.565 -0.181 -7.838 1.00 95.88 73 VAL A N 1
ATOM 545 C CA . VAL A 1 73 ? 0.446 0.658 -8.488 1.00 95.88 73 VAL A CA 1
ATOM 546 C C . VAL A 1 73 ? 0.939 0.013 -9.770 1.00 95.88 73 VAL A C 1
ATOM 548 O O . VAL A 1 73 ? 0.966 -1.209 -9.898 1.00 95.88 73 VAL A O 1
ATOM 551 N N . GLU A 1 74 ? 1.332 0.846 -10.722 1.00 94.56 74 GLU A N 1
ATOM 552 C CA . GLU A 1 74 ? 2.007 0.416 -11.938 1.00 94.56 74 GLU A CA 1
ATOM 553 C C . GLU A 1 74 ? 3.452 0.892 -11.932 1.00 94.56 74 GLU A C 1
ATOM 555 O O . GLU A 1 74 ? 3.749 2.022 -11.541 1.00 94.56 74 GLU A O 1
ATOM 560 N N . MET A 1 75 ? 4.352 0.020 -12.373 1.00 93.62 75 MET A N 1
ATOM 561 C CA . MET A 1 75 ? 5.770 0.334 -12.496 1.00 93.62 75 MET A CA 1
ATOM 562 C C . MET A 1 75 ? 6.440 -0.543 -13.557 1.00 93.62 75 MET A C 1
ATOM 564 O O . MET A 1 75 ? 5.885 -1.583 -13.933 1.00 93.62 75 MET A O 1
ATOM 568 N N . PRO A 1 76 ? 7.622 -0.140 -14.058 1.00 93.12 76 PRO A N 1
ATOM 569 C CA . PRO A 1 76 ? 8.408 -0.977 -14.954 1.00 93.12 76 PRO A CA 1
ATOM 570 C C . PRO A 1 76 ? 8.696 -2.349 -14.331 1.00 93.12 76 PRO A C 1
ATOM 572 O O . PRO A 1 76 ? 8.977 -2.442 -13.136 1.00 93.12 76 PRO A O 1
ATOM 575 N N . GLU A 1 77 ? 8.631 -3.416 -15.129 1.00 91.75 77 GLU A N 1
ATOM 576 C CA . GLU A 1 77 ? 8.824 -4.795 -14.658 1.00 91.75 77 GLU A CA 1
ATOM 577 C C . GLU A 1 77 ? 10.160 -4.995 -13.928 1.00 91.75 77 GLU A C 1
ATOM 579 O O . GLU A 1 77 ? 10.218 -5.715 -12.929 1.00 91.75 77 GLU A O 1
ATOM 584 N N . GLU A 1 78 ? 11.224 -4.326 -14.378 1.00 90.38 78 GLU A N 1
ATOM 585 C CA . GLU A 1 78 ? 12.541 -4.391 -13.746 1.00 90.38 78 GLU A CA 1
ATOM 586 C C . GLU A 1 78 ? 12.575 -3.768 -12.345 1.00 90.38 78 GLU A C 1
ATOM 588 O O . GLU A 1 78 ? 13.405 -4.149 -11.521 1.00 90.38 78 GLU A O 1
ATOM 593 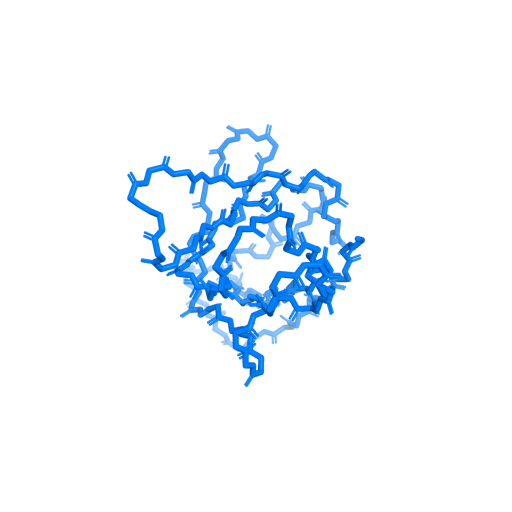N N . ALA A 1 79 ? 11.664 -2.832 -12.071 1.00 91.81 79 ALA A N 1
ATOM 594 C CA . ALA A 1 79 ? 11.517 -2.182 -10.778 1.00 91.81 79 ALA A CA 1
ATOM 595 C C . ALA A 1 79 ? 10.527 -2.915 -9.864 1.00 91.81 79 ALA A C 1
ATOM 597 O O . ALA A 1 79 ? 10.443 -2.585 -8.693 1.00 91.81 79 ALA A O 1
ATOM 598 N N . ALA A 1 80 ? 9.796 -3.913 -10.368 1.00 92.25 80 ALA A N 1
ATOM 599 C CA . ALA A 1 80 ? 8.675 -4.557 -9.685 1.00 92.25 80 ALA A CA 1
ATOM 600 C C . ALA A 1 80 ? 9.049 -5.835 -8.915 1.00 92.25 80 ALA A C 1
ATOM 602 O O . ALA A 1 80 ? 8.233 -6.754 -8.776 1.00 92.25 80 ALA A O 1
ATOM 603 N N . ARG A 1 81 ? 10.310 -5.938 -8.484 1.00 90.12 81 ARG A N 1
ATOM 604 C CA . ARG A 1 81 ? 10.869 -7.100 -7.783 1.00 90.12 81 ARG A CA 1
ATOM 605 C C . ARG A 1 81 ? 11.643 -6.666 -6.554 1.00 90.12 81 ARG A C 1
ATOM 607 O O . ARG A 1 81 ? 12.286 -5.620 -6.553 1.00 90.12 81 ARG A O 1
ATOM 614 N N . GLY A 1 82 ? 11.636 -7.525 -5.543 1.00 90.88 82 GLY A N 1
ATOM 615 C CA . GLY A 1 82 ? 12.329 -7.283 -4.284 1.00 90.88 82 GLY A CA 1
ATOM 616 C C . GLY A 1 82 ? 11.393 -6.765 -3.201 1.00 90.88 82 GLY A C 1
ATOM 617 O O . GLY A 1 82 ? 10.190 -7.025 -3.233 1.00 90.88 82 GLY A O 1
ATOM 618 N N . THR A 1 83 ? 11.973 -6.085 -2.218 1.00 94.75 83 THR A N 1
ATOM 619 C CA . THR A 1 83 ? 11.286 -5.642 -1.002 1.00 94.75 83 THR A CA 1
ATOM 620 C C . THR A 1 83 ? 11.128 -4.131 -0.992 1.00 94.75 83 THR A C 1
ATOM 622 O O . THR A 1 83 ? 12.056 -3.400 -1.332 1.00 94.75 83 THR A O 1
ATOM 625 N N . PHE A 1 84 ? 9.952 -3.693 -0.562 1.00 96.62 84 PHE A N 1
ATOM 626 C CA . PHE A 1 84 ? 9.509 -2.310 -0.534 1.00 96.62 84 PHE A CA 1
ATOM 627 C C . PHE A 1 84 ? 8.968 -1.953 0.849 1.00 96.62 84 PHE A C 1
ATOM 629 O O . PHE A 1 84 ? 8.591 -2.828 1.639 1.00 96.62 84 PHE A O 1
ATOM 636 N N . THR A 1 85 ? 8.861 -0.653 1.087 1.00 97.50 85 THR A N 1
ATOM 637 C CA . THR A 1 85 ? 8.111 -0.081 2.203 1.00 97.50 85 THR A C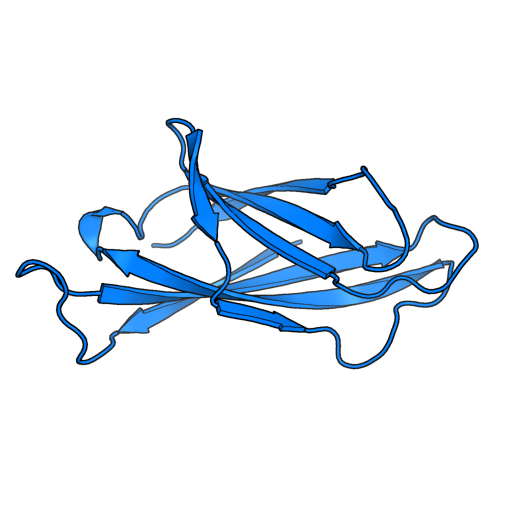A 1
ATOM 638 C C . THR A 1 85 ? 6.815 0.507 1.667 1.00 97.50 85 THR A C 1
ATOM 640 O O . THR A 1 85 ? 6.820 1.312 0.736 1.00 97.50 85 THR A O 1
ATOM 643 N N . LEU A 1 86 ? 5.683 0.124 2.246 1.00 97.31 86 LEU A N 1
ATOM 644 C CA . LEU A 1 86 ? 4.404 0.762 1.967 1.00 97.31 86 LEU A CA 1
ATOM 645 C C . LEU A 1 86 ? 4.227 1.966 2.892 1.00 97.31 86 LEU A C 1
ATOM 647 O O . LEU A 1 86 ? 4.215 1.816 4.108 1.00 97.31 86 LEU A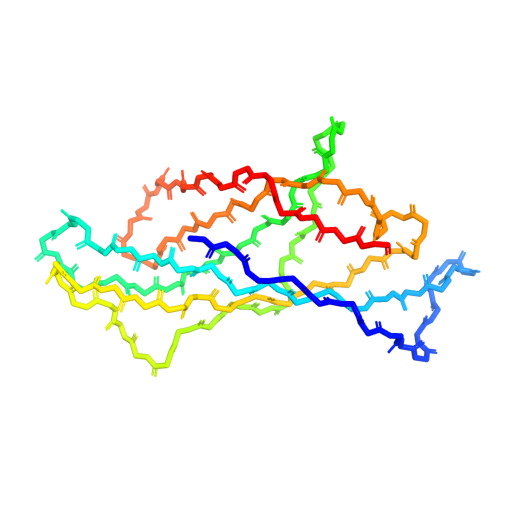 O 1
ATOM 651 N N . LYS A 1 87 ? 4.040 3.146 2.310 1.00 96.81 87 LYS A N 1
ATOM 652 C CA . LYS A 1 87 ? 3.682 4.380 3.010 1.00 96.81 87 LYS A CA 1
ATOM 653 C C . LYS A 1 87 ? 2.193 4.651 2.806 1.00 96.81 87 LYS A C 1
ATOM 655 O O . LYS A 1 87 ? 1.767 4.809 1.664 1.00 96.81 87 LYS A O 1
ATOM 660 N N . LEU A 1 88 ? 1.414 4.719 3.882 1.00 95.12 88 LEU A N 1
ATOM 661 C CA . LEU A 1 88 ? -0.040 4.943 3.877 1.00 95.12 88 LEU A CA 1
ATOM 662 C C . LEU A 1 88 ? -0.402 6.156 4.731 1.00 95.12 88 LEU A C 1
ATOM 664 O O . LEU A 1 88 ? 0.208 6.381 5.767 1.00 95.12 88 LEU A O 1
ATOM 668 N N . TRP A 1 89 ? -1.428 6.909 4.347 1.00 93.94 89 TRP A N 1
ATOM 669 C CA . TRP A 1 89 ? -1.967 7.992 5.177 1.00 93.94 89 TRP A CA 1
ATOM 670 C C . TRP A 1 89 ? -3.488 8.039 5.104 1.00 93.94 89 TRP A C 1
ATOM 672 O O . TRP A 1 89 ? -4.101 7.523 4.161 1.00 93.94 89 TRP A O 1
ATOM 682 N N . SER A 1 90 ? -4.090 8.647 6.122 1.00 92.81 90 SER A N 1
ATOM 683 C CA . SER A 1 90 ? -5.539 8.766 6.242 1.00 92.81 90 SER A CA 1
ATOM 684 C C . SER A 1 90 ? -6.087 9.978 5.486 1.00 92.81 90 SER A C 1
ATOM 686 O O . SER A 1 90 ? -5.336 10.852 5.047 1.00 92.81 90 SER A O 1
ATOM 688 N N . GLN A 1 91 ? -7.405 10.033 5.304 1.00 91.44 91 GLN A N 1
ATOM 689 C CA . GLN A 1 91 ? -8.081 11.249 4.834 1.00 91.44 91 GLN A CA 1
ATOM 690 C C . GLN A 1 91 ? -8.218 12.281 5.959 1.00 91.44 91 GLN A C 1
ATOM 692 O O . GLN A 1 91 ? -8.287 13.484 5.704 1.00 91.44 91 GLN A O 1
ATOM 697 N N . GLU A 1 92 ? -8.284 11.799 7.198 1.00 84.31 92 GLU A N 1
ATOM 698 C CA . GLU A 1 92 ? -8.623 12.569 8.386 1.00 84.31 92 GLU A CA 1
ATOM 699 C C . GLU A 1 92 ? -7.420 13.327 8.973 1.00 84.31 92 GLU A C 1
ATOM 701 O O . GLU A 1 92 ? -7.578 14.449 9.459 1.00 84.31 92 GLU A O 1
ATOM 706 N N . GLU A 1 93 ? -6.211 12.763 8.906 1.00 72.56 93 GLU A N 1
ATOM 707 C CA . GLU A 1 93 ? -5.002 13.399 9.432 1.00 72.56 93 GLU A CA 1
ATOM 708 C C . GLU A 1 93 ? -4.258 14.198 8.366 1.00 72.56 93 GLU A C 1
ATOM 710 O O . GLU A 1 93 ? -3.754 13.682 7.368 1.00 72.56 93 GLU A O 1
ATOM 715 N N . LYS A 1 94 ? -4.084 15.492 8.635 1.00 62.38 94 LYS A N 1
ATOM 716 C CA . LYS A 1 94 ? -3.217 16.360 7.839 1.00 62.38 94 LYS A CA 1
ATOM 717 C C . LYS A 1 94 ? -1.777 16.262 8.347 1.00 62.38 94 LYS A C 1
ATOM 719 O O . LYS A 1 94 ? -1.325 17.148 9.063 1.00 62.38 94 LYS A O 1
ATOM 724 N N . GLY A 1 95 ? -1.062 15.198 7.973 1.00 61.44 95 GLY A N 1
ATOM 725 C CA . GLY A 1 95 ? 0.408 15.168 8.075 1.00 61.44 95 GLY A CA 1
ATOM 726 C C . GLY A 1 95 ? 1.061 13.877 8.573 1.00 61.44 95 GLY A C 1
ATOM 727 O O . GLY A 1 95 ? 2.286 13.803 8.535 1.00 61.44 95 GLY A O 1
ATOM 728 N N . GLY A 1 96 ? 0.292 12.875 9.009 1.00 82.06 96 GLY A N 1
ATOM 729 C CA . GLY A 1 96 ? 0.818 11.569 9.420 1.00 82.06 96 GLY A CA 1
ATOM 730 C C . GLY A 1 96 ? 0.827 10.563 8.268 1.00 82.06 96 GLY A C 1
ATOM 731 O O . GLY A 1 96 ? -0.173 10.420 7.567 1.00 82.06 96 GLY A O 1
ATOM 732 N N . ALA A 1 97 ? 1.948 9.867 8.068 1.00 90.75 97 ALA A N 1
ATOM 733 C CA . ALA A 1 97 ? 2.010 8.674 7.230 1.00 90.75 97 ALA A CA 1
ATOM 734 C C . ALA A 1 97 ? 2.599 7.518 8.040 1.00 90.75 97 ALA A C 1
ATOM 736 O O . ALA A 1 97 ? 3.605 7.689 8.726 1.00 90.75 97 ALA A O 1
ATOM 737 N N . GLU A 1 98 ? 1.977 6.355 7.921 1.00 92.62 98 GLU A N 1
ATOM 738 C CA . GLU A 1 98 ? 2.432 5.101 8.504 1.00 92.62 98 GLU A CA 1
ATOM 739 C C . GLU A 1 98 ? 3.269 4.330 7.483 1.00 92.62 98 GLU A C 1
ATOM 741 O O . GLU A 1 98 ? 2.954 4.318 6.287 1.00 92.62 98 GLU A O 1
ATOM 746 N N . PHE A 1 99 ? 4.329 3.679 7.958 1.00 95.25 99 PHE A N 1
ATOM 747 C CA . PHE A 1 99 ? 5.288 2.953 7.128 1.00 95.25 99 PHE A CA 1
ATOM 748 C C . PHE A 1 99 ? 5.277 1.467 7.485 1.00 95.25 99 PHE A C 1
ATOM 750 O O . PHE A 1 99 ? 5.408 1.090 8.648 1.00 95.25 99 PHE A O 1
ATOM 757 N N . PHE A 1 100 ? 5.134 0.619 6.470 1.00 95.56 100 PHE A N 1
ATOM 758 C CA . PHE A 1 100 ? 5.081 -0.833 6.601 1.00 95.56 100 PHE A CA 1
ATOM 759 C C . PHE A 1 100 ? 6.178 -1.457 5.746 1.00 95.56 100 PHE A C 1
ATOM 761 O O . PHE A 1 100 ? 6.057 -1.544 4.522 1.00 95.56 100 PHE A O 1
ATOM 768 N N . ASP A 1 101 ? 7.257 -1.878 6.394 1.00 94.94 101 ASP A N 1
ATOM 769 C CA . ASP A 1 101 ? 8.385 -2.532 5.736 1.00 94.94 101 ASP A CA 1
ATOM 770 C C . ASP A 1 101 ? 8.076 -3.990 5.369 1.00 94.94 101 ASP A C 1
ATOM 772 O O . ASP A 1 101 ? 7.183 -4.631 5.929 1.00 94.94 101 ASP A O 1
ATOM 776 N N . GLY A 1 102 ? 8.867 -4.545 4.448 1.00 91.88 102 GLY A N 1
ATOM 777 C CA . GLY A 1 102 ? 8.832 -5.977 4.142 1.00 91.88 102 GLY A CA 1
ATOM 778 C C . GLY A 1 102 ? 7.783 -6.386 3.108 1.00 91.88 102 GLY A C 1
ATOM 779 O O . GLY A 1 102 ? 7.475 -7.571 2.992 1.00 91.88 102 GLY A O 1
ATOM 780 N N . VAL A 1 103 ? 7.232 -5.443 2.340 1.00 92.69 103 VAL A N 1
ATOM 781 C CA . VAL A 1 103 ? 6.326 -5.766 1.231 1.00 92.69 103 VAL A CA 1
ATOM 782 C C . VAL A 1 103 ? 7.154 -6.317 0.074 1.00 92.69 103 VAL A C 1
ATOM 784 O O . VAL A 1 103 ? 7.864 -5.567 -0.589 1.00 92.69 103 VAL A O 1
ATOM 787 N N . SER A 1 104 ? 7.090 -7.626 -0.170 1.00 90.88 104 SER A N 1
ATOM 788 C CA . SER A 1 104 ? 7.947 -8.290 -1.160 1.00 90.88 104 SER A CA 1
ATOM 789 C C . SER A 1 104 ? 7.185 -8.775 -2.389 1.00 90.88 104 SER A C 1
ATOM 791 O O . SER A 1 104 ? 6.089 -9.317 -2.271 1.00 90.88 104 SER A O 1
ATOM 793 N N . PHE A 1 105 ? 7.797 -8.649 -3.566 1.00 87.94 105 PHE A N 1
ATOM 794 C CA . PHE A 1 105 ? 7.285 -9.181 -4.831 1.00 87.94 105 PHE A CA 1
ATOM 795 C C . PHE A 1 105 ? 8.327 -10.111 -5.484 1.00 87.94 105 PHE A C 1
ATOM 797 O O . PHE A 1 105 ? 9.489 -9.702 -5.606 1.00 87.94 105 PHE A O 1
ATOM 804 N N . PRO A 1 106 ? 7.944 -11.341 -5.894 1.00 75.12 106 PRO A N 1
ATOM 805 C CA . PRO A 1 106 ? 8.861 -12.338 -6.464 1.00 75.12 106 PRO A CA 1
ATOM 806 C C . PRO A 1 106 ? 9.342 -11.995 -7.882 1.00 75.12 106 PRO A C 1
ATOM 808 O O . PRO A 1 106 ? 8.551 -11.457 -8.681 1.00 75.12 106 PRO A O 1
#